Protein AF-A0A7C3T9Y7-F1 (afdb_monomer_lite)

pLDDT: mean 87.68, std 11.34, range [49.91, 98.44]

Structure (mmCIF, N/CA/C/O backbone):
data_AF-A0A7C3T9Y7-F1
#
_entry.id   AF-A0A7C3T9Y7-F1
#
loop_
_atom_site.group_PDB
_atom_site.id
_atom_site.type_symbol
_atom_site.label_atom_id
_atom_site.label_alt_id
_atom_site.label_comp_id
_atom_site.label_asym_id
_atom_site.label_entity_id
_atom_site.label_seq_id
_atom_site.pdbx_PDB_ins_code
_atom_site.Cartn_x
_atom_site.Cartn_y
_atom_site.Cartn_z
_atom_site.occupancy
_atom_site.B_iso_or_equiv
_atom_site.auth_seq_id
_atom_site.auth_comp_id
_atom_site.auth_asym_id
_atom_site.auth_atom_id
_atom_site.pdbx_PDB_model_num
ATOM 1 N N . THR A 1 1 ? 15.622 -5.476 -20.700 1.00 81.75 1 THR A N 1
ATOM 2 C CA . THR A 1 1 ? 15.000 -5.718 -19.380 1.00 81.75 1 THR A CA 1
ATOM 3 C C . THR A 1 1 ? 14.134 -4.562 -18.894 1.00 81.75 1 THR A C 1
ATOM 5 O O . THR A 1 1 ? 12.965 -4.787 -18.620 1.00 81.75 1 THR A O 1
ATOM 8 N N . GLN A 1 2 ? 14.606 -3.309 -18.910 1.00 84.44 2 GLN A N 1
ATOM 9 C CA . GLN A 1 2 ? 13.800 -2.143 -18.490 1.00 84.44 2 GLN A CA 1
ATOM 10 C C . GLN A 1 2 ? 12.505 -1.925 -19.306 1.00 84.44 2 GLN A C 1
ATOM 12 O O . GLN A 1 2 ? 11.461 -1.609 -18.743 1.00 84.44 2 GLN A O 1
ATOM 17 N N . ARG A 1 3 ? 12.533 -2.155 -20.630 1.00 87.75 3 ARG A N 1
ATOM 18 C CA . ARG A 1 3 ? 11.321 -2.101 -21.477 1.00 87.75 3 ARG A CA 1
ATOM 19 C C . ARG A 1 3 ? 10.259 -3.123 -21.052 1.00 87.75 3 ARG A C 1
ATOM 21 O O . ARG A 1 3 ? 9.084 -2.787 -21.041 1.00 87.75 3 ARG A O 1
ATOM 28 N N . ALA A 1 4 ? 10.675 -4.335 -20.675 1.00 92.75 4 ALA A N 1
ATOM 29 C CA . ALA A 1 4 ? 9.766 -5.379 -20.205 1.00 92.75 4 ALA A CA 1
ATOM 30 C C . ALA A 1 4 ? 9.140 -5.002 -18.856 1.00 92.75 4 ALA A C 1
ATOM 32 O O . ALA A 1 4 ? 7.930 -5.104 -18.706 1.00 92.75 4 ALA A O 1
ATOM 33 N N . ILE A 1 5 ? 9.939 -4.472 -17.920 1.00 91.38 5 ILE A N 1
ATOM 34 C CA . ILE A 1 5 ? 9.446 -3.952 -16.634 1.00 91.38 5 ILE A CA 1
ATOM 35 C C . ILE A 1 5 ? 8.361 -2.893 -16.857 1.00 91.38 5 ILE A C 1
ATOM 37 O O . ILE A 1 5 ? 7.258 -3.020 -16.333 1.00 91.38 5 ILE A O 1
ATOM 41 N N . ARG A 1 6 ? 8.644 -1.879 -17.686 1.00 88.38 6 ARG A N 1
ATOM 42 C CA . ARG A 1 6 ? 7.677 -0.814 -17.996 1.00 88.38 6 ARG A CA 1
ATOM 43 C C . ARG A 1 6 ? 6.413 -1.356 -18.667 1.00 88.38 6 ARG A C 1
ATOM 45 O O . ARG A 1 6 ? 5.328 -0.873 -18.368 1.00 88.38 6 ARG A O 1
ATOM 52 N N . ALA A 1 7 ? 6.544 -2.355 -19.541 1.00 91.69 7 ALA A N 1
ATOM 53 C CA . ALA A 1 7 ? 5.400 -2.998 -20.180 1.00 91.69 7 ALA A CA 1
ATOM 54 C C . ALA A 1 7 ? 4.515 -3.739 -19.165 1.00 91.69 7 ALA A C 1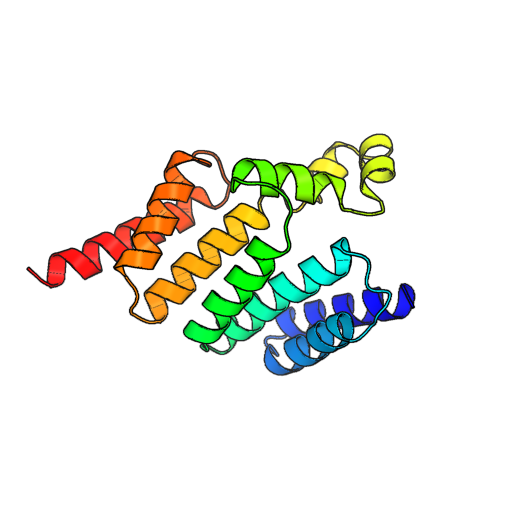
ATOM 56 O O . ALA A 1 7 ? 3.301 -3.570 -19.198 1.00 91.69 7 ALA A O 1
ATOM 57 N N . HIS A 1 8 ? 5.108 -4.504 -18.245 1.00 95.25 8 HIS A N 1
ATOM 58 C CA . HIS A 1 8 ? 4.369 -5.188 -17.181 1.00 95.25 8 HIS A CA 1
ATOM 59 C C . HIS A 1 8 ? 3.655 -4.200 -16.248 1.00 95.25 8 HIS A C 1
ATOM 61 O O . HIS A 1 8 ? 2.462 -4.360 -16.013 1.00 95.25 8 HIS A O 1
ATOM 67 N N . ILE A 1 9 ? 4.337 -3.139 -15.792 1.00 91.19 9 ILE A N 1
ATOM 68 C CA . ILE A 1 9 ? 3.710 -2.072 -14.990 1.00 91.19 9 ILE A CA 1
ATOM 69 C C . ILE A 1 9 ? 2.521 -1.458 -15.741 1.00 91.19 9 ILE A C 1
ATOM 71 O O . ILE A 1 9 ? 1.413 -1.426 -15.216 1.00 91.19 9 ILE A O 1
ATOM 75 N N . GLY A 1 10 ? 2.729 -1.043 -16.996 1.00 85.31 10 GLY A N 1
ATOM 76 C CA . GLY A 1 10 ? 1.681 -0.404 -17.792 1.00 85.31 10 GLY A CA 1
ATOM 77 C C . GLY A 1 10 ? 0.477 -1.313 -18.058 1.00 85.31 10 GLY A C 1
ATOM 78 O O . GLY A 1 10 ? -0.659 -0.849 -18.008 1.00 85.31 10 GLY A O 1
ATOM 79 N N . ARG A 1 11 ? 0.690 -2.615 -18.304 1.00 94.31 11 ARG A N 1
ATOM 80 C CA . ARG A 1 11 ? -0.417 -3.578 -18.437 1.00 94.31 11 ARG A CA 1
ATOM 81 C C . ARG A 1 11 ? -1.159 -3.779 -17.121 1.00 94.31 11 ARG A C 1
ATOM 83 O O . ARG A 1 11 ? -2.385 -3.779 -17.137 1.00 94.31 11 ARG A O 1
ATOM 90 N N . GLY A 1 12 ? -0.435 -3.910 -16.008 1.00 94.62 12 GLY A N 1
ATOM 91 C CA . GLY A 1 12 ? -1.029 -4.006 -14.675 1.00 94.62 12 GLY A CA 1
ATOM 92 C C . GLY A 1 12 ? -1.966 -2.831 -14.382 1.00 94.62 12 GLY A C 1
ATOM 93 O O . GLY A 1 12 ? -3.119 -3.046 -14.014 1.00 94.62 12 GLY A O 1
ATOM 94 N N . GLU A 1 13 ? -1.521 -1.604 -14.672 1.00 89.94 13 GLU A N 1
ATOM 95 C CA . GLU A 1 13 ? -2.324 -0.390 -14.470 1.00 89.94 13 GLU A CA 1
ATOM 96 C C . GLU A 1 13 ? -3.600 -0.398 -15.324 1.00 89.94 13 GLU A C 1
ATOM 98 O O . GLU A 1 13 ? -4.681 -0.036 -14.852 1.00 89.94 13 GLU A O 1
ATOM 103 N N . VAL A 1 14 ? -3.493 -0.827 -16.587 1.00 91.31 14 VAL A N 1
ATOM 104 C CA . VAL A 1 14 ? -4.652 -0.958 -17.481 1.00 91.31 14 VAL A CA 1
ATOM 105 C C . VAL A 1 14 ? -5.636 -1.995 -16.940 1.00 91.31 14 VAL A C 1
ATOM 107 O O . VAL A 1 14 ? -6.832 -1.719 -16.896 1.00 91.31 14 VAL A O 1
ATOM 110 N N . PHE A 1 15 ? -5.161 -3.155 -16.482 1.00 96.12 15 PHE A N 1
ATOM 111 C CA . PHE A 1 15 ? -6.030 -4.190 -15.922 1.00 96.12 15 PHE A CA 1
ATOM 112 C C . PHE A 1 15 ? -6.719 -3.751 -14.625 1.00 96.12 15 PHE A C 1
ATOM 114 O O . PHE A 1 15 ? -7.910 -4.022 -14.471 1.00 96.12 15 PHE A O 1
ATOM 121 N N . LEU A 1 16 ? -6.041 -3.008 -13.743 1.00 89.56 16 LEU A N 1
ATOM 122 C CA . LEU A 1 16 ? -6.680 -2.418 -12.559 1.00 89.56 16 LEU A CA 1
ATOM 123 C C . LEU A 1 16 ? -7.811 -1.458 -12.937 1.00 89.56 16 LEU A C 1
ATOM 125 O O . LEU A 1 16 ? -8.901 -1.538 -12.374 1.00 89.56 16 LEU A O 1
ATOM 129 N N . ARG A 1 17 ? -7.598 -0.586 -13.930 1.00 89.69 17 ARG A N 1
ATOM 130 C CA . ARG A 1 17 ? -8.644 0.341 -14.407 1.00 89.69 17 ARG A CA 1
ATOM 131 C C . ARG A 1 17 ? -9.840 -0.371 -15.035 1.00 89.69 17 ARG A C 1
ATOM 133 O O . ARG A 1 17 ? -10.937 0.174 -15.022 1.00 89.69 17 ARG A O 1
ATOM 140 N N . LEU A 1 18 ? -9.628 -1.566 -15.579 1.00 94.12 18 LEU A N 1
ATOM 141 C CA . LEU A 1 18 ? -10.685 -2.419 -16.122 1.00 94.12 18 LEU A CA 1
ATOM 142 C C . LEU A 1 18 ? -11.379 -3.275 -15.049 1.00 94.12 18 LEU A C 1
ATOM 144 O O . LEU A 1 18 ? -12.263 -4.054 -15.393 1.00 94.12 18 LEU A O 1
ATOM 148 N N . GLY A 1 19 ? -10.994 -3.159 -13.772 1.00 94.50 19 GLY A N 1
ATOM 149 C CA . GLY A 1 19 ? -11.559 -3.970 -12.692 1.00 94.50 19 GLY A CA 1
ATOM 150 C C . GLY A 1 19 ? -11.140 -5.440 -12.762 1.00 94.50 19 GLY A C 1
ATOM 151 O O . GLY A 1 19 ? -11.898 -6.312 -12.348 1.00 94.50 19 GLY A O 1
ATOM 152 N N . LEU A 1 20 ? -9.947 -5.727 -13.297 1.00 97.56 20 LEU A N 1
ATOM 153 C CA . LEU A 1 20 ? -9.377 -7.075 -13.413 1.00 97.56 20 LEU A CA 1
ATOM 154 C C . LEU A 1 20 ? -8.168 -7.254 -12.468 1.00 97.56 20 LEU A C 1
ATOM 156 O O . LEU A 1 20 ? -7.043 -7.469 -12.941 1.00 97.56 20 LEU A O 1
ATOM 160 N N . PRO A 1 21 ? -8.358 -7.172 -11.136 1.00 96.81 21 PRO A N 1
ATOM 161 C CA . PRO A 1 21 ? -7.263 -7.145 -10.164 1.00 96.81 21 PRO A CA 1
ATOM 162 C C . PRO A 1 21 ? -6.401 -8.412 -10.161 1.00 96.81 21 PRO A C 1
ATOM 164 O O . PRO A 1 21 ? -5.185 -8.305 -10.045 1.00 96.81 21 PRO A O 1
ATOM 167 N N . ASP A 1 22 ? -6.965 -9.604 -10.380 1.00 97.62 22 ASP A N 1
ATOM 168 C CA . ASP A 1 22 ? -6.167 -10.839 -10.480 1.00 97.62 22 ASP A CA 1
ATOM 169 C C . ASP A 1 22 ? -5.244 -10.851 -11.713 1.00 97.62 22 ASP A C 1
ATOM 171 O O . ASP A 1 22 ? -4.115 -11.347 -11.655 1.00 97.62 22 ASP A O 1
ATOM 175 N N . THR A 1 23 ? -5.690 -10.266 -12.831 1.00 97.69 23 THR A N 1
ATOM 176 C CA . THR A 1 23 ? -4.858 -10.165 -14.044 1.00 97.69 23 THR A CA 1
ATOM 177 C C . THR A 1 23 ? -3.760 -9.122 -13.848 1.00 97.69 23 THR A C 1
ATOM 179 O O . THR A 1 23 ? -2.600 -9.372 -14.178 1.00 97.69 23 THR A O 1
ATOM 182 N N . ALA A 1 24 ? -4.097 -7.980 -13.242 1.00 97.19 24 ALA A N 1
ATOM 183 C CA . ALA A 1 24 ? -3.119 -6.963 -12.879 1.00 97.19 24 ALA A CA 1
ATOM 184 C C . ALA A 1 24 ? -2.052 -7.507 -11.919 1.00 97.19 24 ALA A C 1
ATOM 186 O O . ALA A 1 24 ? -0.854 -7.313 -12.131 1.00 97.19 24 ALA A O 1
ATOM 187 N N . TRP A 1 25 ? -2.477 -8.268 -10.911 1.00 97.44 25 TRP A N 1
ATOM 188 C CA . TRP A 1 25 ? -1.593 -8.910 -9.946 1.00 97.44 25 TRP A CA 1
ATOM 189 C C . TRP A 1 25 ? -0.544 -9.794 -10.628 1.00 97.44 25 TRP A C 1
ATOM 191 O O . TRP A 1 25 ? 0.639 -9.746 -10.280 1.00 97.44 25 TRP A O 1
ATOM 201 N N . ALA A 1 26 ? -0.942 -10.569 -11.642 1.00 97.81 26 ALA A N 1
ATOM 202 C CA . ALA A 1 26 ? -0.015 -11.416 -12.389 1.00 97.81 26 ALA A CA 1
ATOM 203 C C . ALA A 1 26 ? 1.072 -10.595 -13.110 1.00 97.81 26 ALA A C 1
ATOM 205 O O . ALA A 1 26 ? 2.244 -10.989 -13.107 1.00 97.81 26 ALA A O 1
ATOM 206 N N . GLU A 1 27 ? 0.708 -9.439 -13.671 1.00 97.75 27 GLU A N 1
ATOM 207 C CA . GLU A 1 27 ? 1.643 -8.521 -14.330 1.00 97.75 27 GLU A CA 1
ATOM 208 C C . GLU A 1 27 ? 2.631 -7.896 -13.336 1.00 97.75 27 GLU A C 1
ATOM 210 O O . GLU A 1 27 ? 3.843 -7.919 -13.569 1.00 97.75 27 GLU A O 1
ATOM 215 N N . TYR A 1 28 ? 2.159 -7.413 -12.185 1.00 96.31 28 TYR A N 1
ATOM 216 C CA . TYR A 1 28 ? 3.047 -6.846 -11.167 1.00 96.31 28 TYR A CA 1
ATOM 217 C C . TYR A 1 28 ? 3.970 -7.899 -10.547 1.00 96.31 28 TYR A C 1
ATOM 219 O O . TYR A 1 28 ? 5.158 -7.646 -10.326 1.00 96.31 28 TYR A O 1
ATOM 227 N N . LYS A 1 29 ? 3.485 -9.130 -10.354 1.00 96.69 29 LYS A N 1
ATOM 228 C CA . LYS A 1 29 ? 4.330 -10.240 -9.899 1.00 96.69 29 LYS A CA 1
ATOM 229 C C . LYS A 1 29 ? 5.414 -10.593 -10.916 1.00 96.69 29 LYS A C 1
ATOM 231 O O . LYS A 1 29 ? 6.508 -10.993 -10.518 1.00 96.69 29 LYS A O 1
ATOM 236 N N . ALA A 1 30 ? 5.146 -10.433 -12.213 1.00 96.56 30 ALA A N 1
ATOM 237 C CA . ALA A 1 30 ? 6.162 -10.615 -13.244 1.00 96.56 30 ALA A CA 1
ATOM 238 C C . ALA A 1 30 ? 7.301 -9.591 -13.105 1.00 96.56 30 ALA A C 1
ATOM 240 O O . ALA A 1 30 ? 8.458 -9.979 -13.237 1.00 96.56 30 ALA A O 1
ATOM 241 N N . VAL A 1 31 ? 7.009 -8.335 -12.737 1.00 94.81 31 VAL A N 1
ATOM 242 C CA . VAL A 1 31 ? 8.047 -7.321 -12.452 1.00 94.81 31 VAL A CA 1
ATOM 243 C C . VAL A 1 31 ? 8.978 -7.777 -11.332 1.00 94.81 31 VAL A C 1
ATOM 245 O O . VAL A 1 31 ? 10.193 -7.689 -11.482 1.00 94.81 31 VAL A O 1
ATOM 248 N N . LEU A 1 32 ? 8.430 -8.320 -10.241 1.00 93.31 32 LEU A N 1
ATOM 249 C CA . LEU A 1 32 ? 9.226 -8.777 -9.094 1.00 93.31 32 LEU A CA 1
ATOM 250 C C . LEU A 1 32 ? 10.108 -9.999 -9.389 1.00 93.31 32 LEU A C 1
ATOM 252 O O . LEU A 1 32 ? 11.043 -10.260 -8.635 1.00 93.31 32 LEU A O 1
ATOM 256 N N . ARG A 1 33 ? 9.824 -10.744 -10.464 1.00 95.00 33 ARG A N 1
ATOM 257 C CA . ARG A 1 33 ? 10.651 -11.873 -10.925 1.00 95.00 33 ARG A CA 1
ATOM 258 C C . ARG A 1 33 ? 11.814 -11.437 -11.815 1.00 95.00 33 ARG A C 1
ATOM 260 O O . ARG A 1 33 ? 12.702 -12.240 -12.077 1.00 95.00 33 ARG A O 1
ATOM 267 N N . LEU A 1 34 ? 11.806 -10.203 -12.317 1.00 92.88 34 LEU A N 1
ATOM 268 C CA . LEU A 1 34 ? 12.880 -9.692 -13.161 1.00 92.88 34 LEU A CA 1
ATOM 269 C C . LEU A 1 34 ? 14.036 -9.232 -12.264 1.00 92.88 34 LEU A C 1
ATOM 271 O O . LEU A 1 34 ? 13.934 -8.208 -11.596 1.00 92.88 34 LEU A O 1
ATOM 275 N N . GLU A 1 35 ? 15.150 -9.970 -12.275 1.00 74.56 35 GLU A N 1
ATOM 276 C CA . GLU A 1 35 ? 16.324 -9.723 -11.414 1.00 74.56 35 GLU A CA 1
ATOM 277 C C . GLU A 1 35 ? 16.904 -8.307 -11.545 1.00 74.56 35 GLU A C 1
ATOM 279 O O . GLU A 1 35 ? 17.433 -7.755 -10.586 1.00 74.56 35 GLU A O 1
ATOM 284 N N . SER A 1 36 ? 16.767 -7.682 -12.718 1.00 76.12 36 SER A N 1
ATOM 285 C CA . SER A 1 36 ? 17.248 -6.319 -12.967 1.00 76.12 36 SER A CA 1
ATOM 286 C C . SER A 1 36 ? 16.200 -5.238 -12.665 1.00 76.12 36 SER A C 1
ATOM 288 O O . SER A 1 36 ? 16.271 -4.142 -13.236 1.00 76.12 36 SER A O 1
ATOM 290 N N . ALA A 1 37 ? 15.162 -5.544 -11.883 1.00 74.31 37 ALA A N 1
ATOM 291 C CA . ALA A 1 37 ? 14.177 -4.548 -11.496 1.00 74.31 37 ALA A CA 1
ATOM 292 C C . ALA A 1 37 ? 14.848 -3.475 -10.637 1.00 74.31 37 ALA A C 1
ATOM 294 O O . ALA A 1 37 ? 15.230 -3.720 -9.495 1.00 74.31 37 ALA A O 1
ATOM 295 N N . GLU A 1 38 ? 14.985 -2.272 -11.200 1.00 82.62 38 GLU A N 1
ATOM 296 C CA . GLU A 1 38 ? 15.432 -1.109 -10.439 1.00 82.62 38 GLU A CA 1
ATOM 297 C C . GLU A 1 38 ? 14.545 -0.950 -9.191 1.00 82.62 38 GLU A C 1
ATOM 299 O O . GLU A 1 38 ? 13.324 -1.149 -9.295 1.00 82.62 38 GLU A O 1
ATOM 304 N N . PRO A 1 39 ? 15.110 -0.555 -8.031 1.00 85.00 39 PRO A N 1
ATOM 305 C CA . PRO A 1 39 ? 14.363 -0.452 -6.774 1.00 85.00 39 PRO A CA 1
ATOM 306 C C . PRO A 1 39 ? 13.057 0.338 -6.904 1.00 85.00 39 PRO A C 1
ATOM 308 O O . PRO A 1 39 ? 12.044 -0.014 -6.307 1.00 85.00 39 PRO A O 1
ATOM 311 N N . TYR A 1 40 ? 13.051 1.365 -7.754 1.00 84.12 40 TYR A N 1
ATOM 312 C CA . TYR A 1 40 ? 11.859 2.139 -8.072 1.00 84.12 40 TYR A CA 1
ATOM 313 C C . TYR A 1 40 ? 10.717 1.290 -8.651 1.00 84.12 40 TYR A C 1
ATOM 315 O O . TYR A 1 40 ? 9.617 1.277 -8.105 1.00 84.12 40 TYR A O 1
ATOM 323 N N . TYR A 1 41 ? 10.961 0.538 -9.726 1.00 86.00 41 TYR A N 1
ATOM 324 C CA . TYR A 1 41 ? 9.915 -0.280 -10.348 1.00 86.00 41 TYR A CA 1
ATOM 325 C C . TYR A 1 41 ? 9.488 -1.452 -9.470 1.00 86.00 41 TYR A C 1
ATOM 327 O O . TYR A 1 41 ? 8.310 -1.807 -9.461 1.00 86.00 41 TYR A O 1
ATOM 335 N N . ARG A 1 42 ? 10.427 -2.024 -8.706 1.00 90.25 42 ARG A N 1
ATOM 336 C CA . ARG A 1 42 ? 10.122 -3.051 -7.705 1.00 90.25 42 ARG A CA 1
ATOM 337 C C . ARG A 1 42 ? 9.094 -2.540 -6.693 1.00 90.25 42 ARG A C 1
ATOM 339 O O . ARG A 1 42 ? 8.109 -3.217 -6.429 1.00 90.25 42 ARG A O 1
ATOM 346 N N . ARG A 1 43 ? 9.296 -1.336 -6.164 1.00 89.25 43 ARG A N 1
ATOM 347 C CA . ARG A 1 43 ? 8.404 -0.724 -5.170 1.00 89.25 43 ARG A CA 1
ATOM 348 C C . ARG A 1 43 ? 7.047 -0.329 -5.745 1.00 89.25 43 ARG A C 1
ATOM 350 O O . ARG A 1 43 ? 6.053 -0.556 -5.069 1.00 89.25 43 ARG A O 1
ATOM 357 N N . ILE A 1 44 ? 6.981 0.163 -6.989 1.00 88.81 44 ILE A N 1
ATOM 358 C CA . ILE A 1 44 ? 5.685 0.348 -7.673 1.00 88.81 44 ILE A CA 1
ATOM 359 C C . ILE A 1 44 ? 4.949 -0.992 -7.735 1.00 88.81 44 ILE A C 1
ATOM 361 O O . ILE A 1 44 ? 3.805 -1.079 -7.313 1.00 88.81 44 ILE A O 1
ATOM 365 N N . ALA A 1 45 ? 5.617 -2.057 -8.188 1.00 92.81 45 ALA A N 1
ATOM 366 C CA . ALA A 1 45 ? 4.990 -3.373 -8.263 1.00 92.81 45 ALA A CA 1
ATOM 367 C C . ALA A 1 45 ? 4.523 -3.888 -6.889 1.00 92.81 45 ALA A C 1
ATOM 369 O O . ALA A 1 45 ? 3.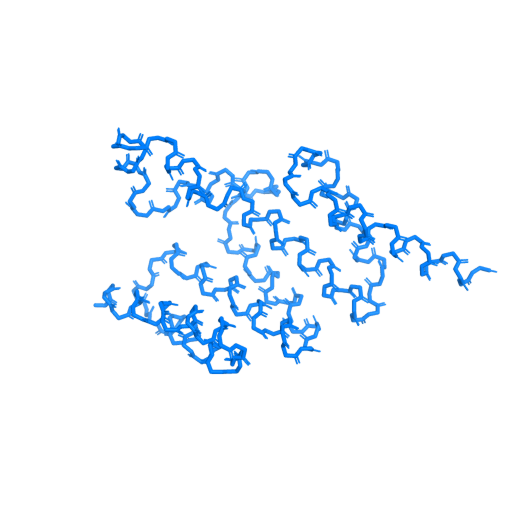449 -4.472 -6.804 1.00 92.81 45 ALA A O 1
ATOM 370 N N . LEU A 1 46 ? 5.282 -3.658 -5.810 1.00 94.19 46 LEU A N 1
ATOM 371 C CA . LEU A 1 46 ? 4.867 -4.024 -4.449 1.00 94.19 46 LEU A CA 1
ATOM 372 C C . LEU A 1 46 ? 3.621 -3.257 -3.987 1.00 94.19 46 LEU A C 1
ATOM 374 O O . LEU A 1 46 ? 2.701 -3.872 -3.450 1.00 94.19 46 LEU A O 1
ATOM 378 N N . PHE A 1 47 ? 3.585 -1.940 -4.208 1.00 93.56 47 PHE A N 1
ATOM 379 C CA . PHE A 1 47 ? 2.427 -1.107 -3.881 1.00 93.56 47 PHE A CA 1
ATOM 380 C C . PHE A 1 47 ? 1.180 -1.580 -4.635 1.00 93.56 47 PHE A C 1
ATOM 382 O O . PHE A 1 47 ? 0.149 -1.866 -4.031 1.00 93.56 47 PHE A O 1
ATOM 389 N N . GLU A 1 48 ? 1.300 -1.749 -5.950 1.00 94.81 48 GLU A N 1
ATOM 390 C CA . GLU A 1 48 ? 0.170 -2.121 -6.799 1.00 94.81 48 GLU A CA 1
ATOM 391 C C . GLU A 1 48 ? -0.320 -3.553 -6.542 1.00 94.81 48 GLU A C 1
ATOM 393 O O . GLU A 1 48 ? -1.519 -3.818 -6.612 1.00 94.81 48 GLU A O 1
ATOM 398 N N . LEU A 1 49 ? 0.567 -4.486 -6.168 1.00 96.12 49 LEU A N 1
ATOM 399 C CA . LEU A 1 49 ? 0.154 -5.812 -5.693 1.00 96.12 49 LEU A CA 1
ATOM 400 C C . LEU A 1 49 ? -0.723 -5.706 -4.444 1.00 96.12 49 LEU A C 1
ATOM 402 O O . LEU A 1 49 ? -1.752 -6.375 -4.372 1.00 96.12 49 LEU A O 1
ATOM 406 N N . ALA A 1 50 ? -0.356 -4.852 -3.487 1.00 96.81 50 ALA A N 1
ATOM 407 C CA . ALA A 1 50 ? -1.154 -4.640 -2.284 1.00 96.81 50 ALA A CA 1
ATOM 408 C C . ALA A 1 50 ? -2.539 -4.049 -2.605 1.00 96.81 50 ALA A C 1
ATOM 410 O O . ALA A 1 50 ? -3.539 -4.467 -2.008 1.00 96.81 50 ALA A O 1
ATOM 411 N N . CYS A 1 51 ? -2.613 -3.150 -3.593 1.00 95.38 51 CYS A N 1
ATOM 412 C CA . CYS A 1 51 ? -3.869 -2.635 -4.141 1.00 95.38 51 CYS A CA 1
ATOM 413 C C . CYS A 1 51 ? -4.696 -3.725 -4.842 1.00 95.38 51 CYS A C 1
ATOM 415 O O . CYS A 1 51 ? -5.910 -3.774 -4.648 1.00 95.38 51 CYS A O 1
ATOM 417 N N . CYS A 1 52 ? -4.070 -4.628 -5.604 1.00 97.38 52 CYS A N 1
ATOM 418 C CA . CYS A 1 52 ? -4.766 -5.767 -6.214 1.00 97.38 52 CYS A CA 1
ATOM 419 C C . CYS A 1 52 ? -5.398 -6.672 -5.145 1.00 97.38 52 CYS A C 1
ATOM 421 O O . CYS A 1 52 ? -6.560 -7.052 -5.270 1.00 97.38 52 CYS A O 1
ATOM 423 N N . GLU A 1 53 ? -4.662 -6.997 -4.074 1.00 97.81 53 GLU A N 1
ATOM 424 C CA . GLU A 1 53 ? -5.202 -7.798 -2.964 1.00 97.81 53 GLU A CA 1
ATOM 425 C C . GLU A 1 53 ? -6.351 -7.073 -2.249 1.00 97.81 53 GLU A C 1
ATOM 427 O O . GLU A 1 53 ? -7.330 -7.708 -1.864 1.00 97.81 53 GLU A O 1
ATOM 432 N N . TYR A 1 54 ? -6.265 -5.744 -2.117 1.00 97.50 54 TYR A N 1
ATOM 433 C CA . TYR A 1 54 ? -7.351 -4.935 -1.566 1.00 97.50 54 TYR A CA 1
ATOM 434 C C . TYR A 1 54 ? -8.612 -5.034 -2.432 1.00 97.50 54 TYR A C 1
ATOM 436 O O . TYR A 1 54 ? -9.688 -5.322 -1.926 1.00 97.50 54 TYR A O 1
ATOM 444 N N . GLN A 1 55 ? -8.496 -4.842 -3.748 1.00 96.25 55 GLN A N 1
ATOM 445 C CA . GLN A 1 55 ? -9.647 -4.918 -4.660 1.00 96.25 55 GLN A CA 1
ATOM 446 C C . GLN A 1 55 ? -10.270 -6.318 -4.729 1.00 96.25 55 GLN A C 1
ATOM 448 O O . GLN A 1 55 ? -11.464 -6.442 -4.973 1.00 96.25 55 GLN A O 1
ATOM 453 N N . ASN A 1 56 ? -9.477 -7.358 -4.475 1.00 96.94 56 ASN A N 1
ATOM 454 C CA . ASN A 1 56 ? -9.932 -8.744 -4.371 1.00 96.94 56 ASN A CA 1
ATOM 455 C C . ASN A 1 56 ? -10.507 -9.116 -2.995 1.00 96.94 56 ASN A C 1
ATOM 457 O O . ASN A 1 56 ? -10.725 -10.297 -2.728 1.00 96.94 56 ASN A O 1
ATOM 461 N N . GLU A 1 57 ? -10.691 -8.147 -2.099 1.00 97.25 57 GLU A N 1
ATOM 462 C CA . GLU A 1 57 ? -11.201 -8.358 -0.741 1.00 97.25 57 GLU A CA 1
ATOM 463 C C . GLU A 1 57 ? -10.333 -9.266 0.145 1.00 97.25 57 GLU A C 1
ATOM 465 O O . GLU A 1 57 ? -10.752 -9.773 1.188 1.00 97.25 57 GLU A O 1
ATOM 470 N N . ARG A 1 58 ? -9.062 -9.441 -0.226 1.00 97.88 58 ARG A N 1
ATOM 471 C CA . ARG A 1 58 ? -8.074 -10.230 0.518 1.00 97.88 58 ARG A CA 1
ATOM 472 C C . ARG A 1 58 ? -7.377 -9.328 1.531 1.00 97.88 58 ARG A C 1
ATOM 474 O O . ARG A 1 58 ? -6.191 -9.018 1.426 1.00 97.88 58 ARG A O 1
ATOM 481 N N . TRP A 1 59 ? -8.147 -8.856 2.510 1.00 98.06 59 TRP A N 1
ATOM 482 C CA . TRP A 1 59 ? -7.762 -7.768 3.418 1.00 98.06 59 TRP A CA 1
ATOM 483 C C . TRP A 1 59 ? -6.462 -8.028 4.187 1.00 98.06 59 TRP A C 1
ATOM 485 O O . TRP A 1 59 ? -5.595 -7.157 4.263 1.00 98.06 59 TRP A O 1
ATOM 495 N N . ALA A 1 60 ? -6.293 -9.238 4.725 1.00 97.44 60 ALA A N 1
ATOM 496 C CA . ALA A 1 60 ? -5.091 -9.609 5.468 1.00 97.44 60 ALA A CA 1
ATOM 497 C C . ALA A 1 60 ? -3.850 -9.655 4.561 1.00 97.44 60 ALA A C 1
ATOM 499 O O . ALA A 1 60 ? -2.788 -9.151 4.933 1.00 97.44 60 ALA A O 1
ATOM 500 N N . GLN A 1 61 ? -3.992 -10.212 3.354 1.00 97.50 61 GLN A N 1
ATOM 501 C CA . GLN A 1 61 ? -2.933 -10.270 2.347 1.00 97.50 61 GLN A CA 1
ATOM 502 C C . GLN A 1 61 ? -2.562 -8.867 1.863 1.00 97.50 61 GLN A C 1
ATOM 504 O O . GLN A 1 61 ? -1.380 -8.559 1.741 1.00 97.50 61 GLN A O 1
ATOM 509 N N . SER A 1 62 ? -3.555 -8.001 1.654 1.00 98.06 62 SER A N 1
ATOM 510 C CA . SER A 1 62 ? -3.343 -6.602 1.289 1.00 98.06 62 SER A CA 1
ATOM 511 C C . SER A 1 62 ? -2.537 -5.856 2.352 1.00 98.06 62 SER A C 1
ATOM 513 O O . SER A 1 62 ? -1.521 -5.243 2.027 1.00 98.06 62 SER A O 1
ATOM 515 N N . ALA A 1 63 ? -2.909 -5.976 3.632 1.00 97.62 63 ALA A N 1
ATOM 516 C CA . ALA A 1 63 ? -2.158 -5.356 4.723 1.00 97.62 63 ALA A CA 1
ATOM 517 C C . ALA A 1 63 ? -0.695 -5.844 4.770 1.00 97.62 63 ALA A C 1
ATOM 519 O O . ALA A 1 63 ? 0.220 -5.026 4.875 1.00 97.62 63 ALA A O 1
ATOM 520 N N . ALA A 1 64 ? -0.465 -7.154 4.620 1.00 96.75 64 ALA A N 1
ATOM 521 C CA . ALA A 1 64 ? 0.880 -7.736 4.587 1.00 96.75 64 ALA A CA 1
ATOM 522 C C . ALA A 1 64 ? 1.699 -7.294 3.354 1.00 96.75 64 ALA A C 1
ATOM 524 O O . ALA A 1 64 ? 2.913 -7.076 3.437 1.00 96.75 64 ALA A O 1
ATOM 525 N N . ALA A 1 65 ? 1.049 -7.128 2.202 1.00 95.62 65 ALA A N 1
ATOM 526 C CA . ALA A 1 65 ? 1.688 -6.617 0.996 1.00 95.62 65 ALA A CA 1
ATOM 527 C C . ALA A 1 65 ? 2.086 -5.137 1.153 1.00 95.62 65 ALA A C 1
ATOM 529 O O . ALA A 1 65 ? 3.209 -4.771 0.796 1.00 95.62 65 ALA A O 1
ATOM 530 N N . PHE A 1 66 ? 1.238 -4.306 1.772 1.00 96.38 66 PHE A N 1
ATOM 531 C CA . PHE A 1 66 ? 1.607 -2.928 2.114 1.00 96.38 66 PHE A CA 1
ATOM 532 C C . PHE A 1 66 ? 2.753 -2.867 3.126 1.00 96.38 66 PHE A C 1
ATOM 534 O O . PHE A 1 66 ? 3.627 -2.013 2.988 1.00 96.38 66 PHE A O 1
ATOM 541 N N . ASP A 1 67 ? 2.812 -3.784 4.095 1.00 95.38 67 ASP A N 1
ATOM 542 C CA . ASP A 1 67 ? 3.968 -3.899 4.993 1.00 95.38 67 ASP A CA 1
ATOM 543 C C . ASP A 1 67 ? 5.262 -4.192 4.234 1.00 95.38 67 ASP A C 1
ATOM 545 O O . ASP A 1 67 ? 6.289 -3.562 4.488 1.00 95.38 67 ASP A O 1
ATOM 549 N N . THR A 1 68 ? 5.204 -5.089 3.248 1.00 94.12 68 THR A N 1
ATOM 550 C CA . THR A 1 68 ? 6.360 -5.395 2.395 1.00 94.12 68 THR A CA 1
ATOM 551 C C . THR A 1 68 ? 6.815 -4.160 1.615 1.00 94.12 68 THR A C 1
ATOM 553 O O . THR A 1 68 ? 8.010 -3.868 1.575 1.00 94.12 68 THR A O 1
ATOM 556 N N . PHE A 1 69 ? 5.880 -3.399 1.036 1.00 92.62 69 PHE A N 1
ATOM 557 C CA . PHE A 1 69 ? 6.193 -2.130 0.375 1.00 92.62 69 PHE A CA 1
ATOM 558 C C . PHE A 1 69 ? 6.845 -1.133 1.344 1.00 92.62 69 PHE A C 1
ATOM 560 O O . PHE A 1 69 ? 7.934 -0.630 1.070 1.00 92.62 69 PHE A O 1
ATOM 567 N N . LEU A 1 70 ? 6.220 -0.879 2.498 1.00 91.44 70 LEU A N 1
ATOM 568 C CA . LEU A 1 70 ? 6.706 0.085 3.488 1.00 91.44 70 LEU A CA 1
ATOM 569 C C . LEU A 1 70 ? 8.067 -0.310 4.076 1.00 91.44 70 LEU A C 1
ATOM 571 O O . LEU A 1 70 ? 8.819 0.573 4.492 1.00 91.44 70 LEU A O 1
ATOM 575 N N . ALA A 1 71 ? 8.394 -1.602 4.128 1.00 90.62 71 ALA A N 1
ATOM 576 C CA . ALA A 1 71 ? 9.700 -2.100 4.554 1.00 90.62 71 ALA A CA 1
ATOM 577 C C . ALA A 1 71 ? 10.794 -1.942 3.478 1.00 90.62 71 ALA A C 1
ATOM 579 O O . ALA A 1 71 ? 11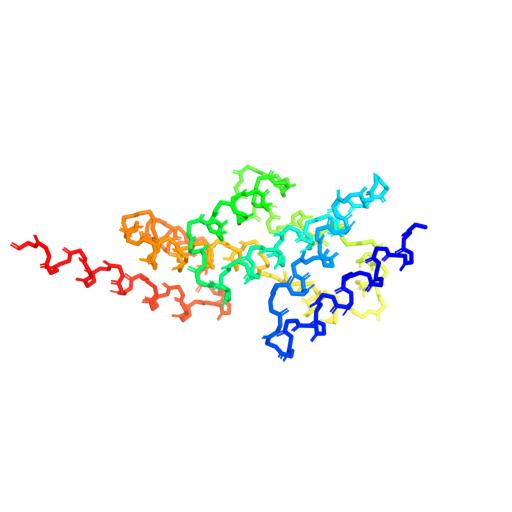.953 -1.738 3.830 1.00 90.62 71 ALA A O 1
ATOM 580 N N . ASP A 1 72 ? 10.445 -2.010 2.188 1.00 88.44 72 ASP A N 1
ATOM 581 C CA . ASP A 1 72 ? 11.394 -1.862 1.067 1.00 88.44 72 ASP A CA 1
ATOM 582 C C . ASP A 1 72 ? 11.773 -0.385 0.803 1.00 88.44 72 ASP A C 1
ATOM 584 O O . ASP A 1 72 ? 12.815 -0.091 0.202 1.00 88.44 72 ASP A O 1
ATOM 588 N N . VAL A 1 73 ? 10.957 0.565 1.281 1.00 84.56 73 VAL A N 1
ATOM 589 C CA . VAL A 1 73 ? 11.261 2.003 1.212 1.00 84.56 73 VAL A CA 1
ATOM 590 C C . VAL A 1 73 ? 12.257 2.399 2.322 1.00 84.56 73 VAL A C 1
ATOM 592 O O . VAL A 1 73 ? 11.987 2.161 3.501 1.00 84.56 73 VAL A O 1
ATOM 595 N N . PRO A 1 74 ? 13.401 3.022 1.975 1.00 75.44 74 PRO A N 1
ATOM 596 C CA . PRO A 1 74 ? 14.458 3.372 2.920 1.00 75.44 74 PRO A CA 1
ATOM 597 C C . PRO A 1 74 ? 14.068 4.576 3.788 1.00 75.44 74 PRO A C 1
ATOM 599 O O . PRO A 1 74 ? 13.317 5.444 3.354 1.00 75.44 74 PRO A O 1
ATOM 602 N N . GLY A 1 75 ? 14.575 4.618 5.021 1.00 78.75 75 GLY A N 1
ATOM 603 C CA . GLY A 1 75 ? 14.201 5.598 6.047 1.00 78.75 75 GLY A CA 1
ATOM 604 C C . GLY A 1 75 ? 13.716 4.915 7.327 1.00 78.75 75 GLY A C 1
ATOM 605 O O . GLY A 1 75 ? 13.217 3.788 7.292 1.00 78.75 75 GLY A O 1
ATOM 606 N N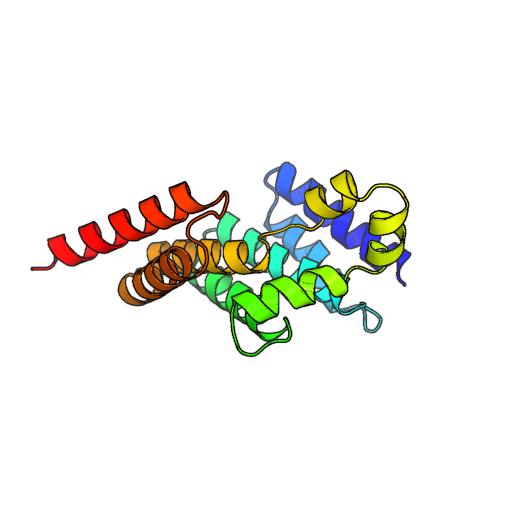 . THR A 1 76 ? 13.877 5.577 8.470 1.00 74.50 76 THR A N 1
ATOM 607 C CA . THR A 1 76 ? 13.471 5.034 9.781 1.00 74.50 76 THR A CA 1
ATOM 608 C C . TH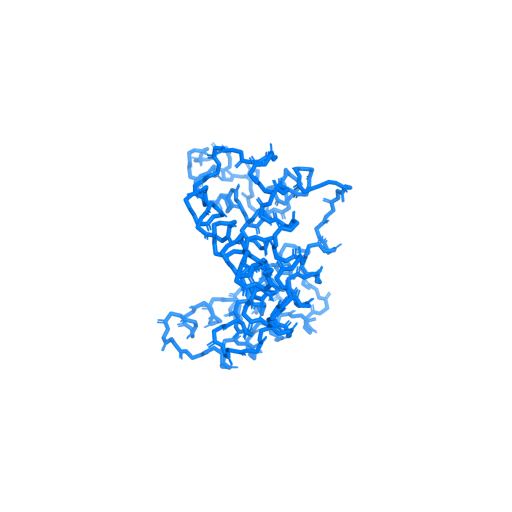R A 1 76 ? 12.054 5.445 10.167 1.00 74.50 76 THR A C 1
ATOM 610 O O . THR A 1 76 ? 11.384 4.746 10.925 1.00 74.50 76 THR A O 1
ATOM 613 N N . THR A 1 77 ? 11.564 6.544 9.593 1.00 81.38 77 THR A N 1
ATOM 614 C CA . THR A 1 77 ? 10.223 7.083 9.833 1.00 81.38 77 THR A CA 1
ATOM 615 C C . THR A 1 77 ? 9.420 7.198 8.539 1.00 81.38 77 THR A C 1
ATOM 617 O O . THR A 1 77 ? 9.978 7.235 7.443 1.00 81.38 77 THR A O 1
ATOM 620 N N . LEU A 1 78 ? 8.089 7.274 8.650 1.00 77.56 78 LEU A N 1
ATOM 621 C CA . LEU A 1 78 ? 7.203 7.403 7.488 1.00 77.56 78 LEU A CA 1
ATOM 622 C C . LEU A 1 78 ? 7.506 8.673 6.663 1.00 77.56 78 LEU A C 1
ATOM 624 O O . LEU A 1 78 ? 7.483 8.633 5.436 1.00 77.56 78 LEU A O 1
ATOM 628 N N . THR A 1 79 ? 7.863 9.775 7.331 1.00 75.56 79 THR A N 1
ATOM 629 C CA . THR A 1 79 ? 8.240 11.051 6.700 1.00 75.56 79 THR A CA 1
ATOM 630 C C . THR A 1 79 ? 9.553 10.946 5.921 1.00 75.56 79 THR A C 1
ATOM 632 O O . THR A 1 79 ? 9.632 11.402 4.781 1.00 75.56 79 THR A O 1
ATOM 635 N N . GLU A 1 80 ? 10.577 10.304 6.493 1.00 75.69 80 GLU A N 1
ATOM 636 C CA . GLU A 1 80 ? 11.846 10.050 5.792 1.00 75.69 80 GLU A CA 1
ATOM 637 C C . GLU A 1 80 ? 11.646 9.150 4.571 1.00 75.69 80 GLU A C 1
ATOM 639 O O . GLU A 1 80 ? 12.201 9.421 3.503 1.00 75.69 80 GLU A O 1
ATOM 644 N N . LYS A 1 81 ? 10.818 8.109 4.717 1.00 78.69 81 LYS A N 1
ATOM 645 C CA . LYS A 1 81 ? 10.483 7.175 3.637 1.00 78.69 81 LYS A CA 1
ATOM 646 C C . LYS A 1 81 ? 9.829 7.878 2.450 1.00 78.69 81 LYS A C 1
ATOM 648 O O . LYS A 1 81 ? 10.226 7.638 1.309 1.00 78.69 81 LYS A O 1
ATOM 653 N N . ASP A 1 82 ? 8.884 8.782 2.703 1.00 73.56 82 ASP A N 1
ATOM 654 C CA . ASP A 1 82 ? 8.263 9.598 1.653 1.00 73.56 82 ASP A CA 1
ATOM 655 C C . ASP A 1 82 ? 9.295 10.461 0.899 1.00 73.56 82 ASP A C 1
ATOM 657 O O . ASP A 1 82 ? 9.349 10.461 -0.335 1.00 73.56 82 ASP A O 1
ATOM 661 N N . ALA A 1 83 ? 10.174 11.151 1.632 1.00 73.12 83 ALA A N 1
ATOM 662 C CA . ALA A 1 83 ? 11.196 12.010 1.037 1.00 73.12 83 ALA A CA 1
ATOM 663 C C . ALA A 1 83 ? 12.185 11.227 0.153 1.00 73.12 83 ALA A C 1
ATOM 665 O O . ALA A 1 83 ? 12.537 11.677 -0.941 1.00 73.12 83 ALA A O 1
ATOM 666 N N . GLN A 1 84 ? 12.613 10.042 0.593 1.00 72.38 84 GLN A N 1
ATOM 667 C CA . GLN A 1 84 ? 13.566 9.221 -0.157 1.00 72.38 84 GLN A CA 1
ATOM 668 C C . GLN A 1 84 ? 12.932 8.546 -1.377 1.00 72.38 84 GLN A C 1
ATOM 670 O O . GLN A 1 84 ? 13.582 8.410 -2.417 1.00 72.38 84 GLN A O 1
ATOM 675 N N . TRP A 1 85 ? 11.650 8.180 -1.304 1.00 71.50 85 TRP A N 1
ATOM 676 C CA . TRP A 1 85 ? 10.920 7.658 -2.460 1.00 71.50 85 TRP A CA 1
ATOM 677 C C . TRP A 1 85 ? 10.929 8.637 -3.644 1.00 71.50 85 TRP A C 1
ATOM 679 O O . TRP A 1 85 ? 11.154 8.220 -4.784 1.00 71.50 85 TRP A O 1
ATOM 689 N N . LYS A 1 86 ? 10.797 9.946 -3.381 1.00 67.00 86 LYS A N 1
ATOM 690 C CA . LYS A 1 86 ? 10.864 11.003 -4.413 1.00 67.00 86 LYS A CA 1
ATOM 691 C C . LYS A 1 86 ? 12.188 10.979 -5.181 1.00 67.00 86 LYS A C 1
ATOM 693 O O . LYS A 1 86 ? 12.197 11.139 -6.399 1.00 67.00 86 LYS A O 1
ATOM 698 N N . GLN A 1 87 ? 13.293 10.717 -4.485 1.00 68.12 87 GLN A N 1
ATOM 699 C CA . GLN A 1 87 ? 14.635 10.676 -5.073 1.00 68.12 87 GLN A CA 1
ATOM 700 C C . GLN A 1 87 ? 14.901 9.397 -5.881 1.00 68.12 87 GLN A C 1
ATOM 702 O O . GLN A 1 87 ? 15.781 9.389 -6.738 1.00 68.12 87 GLN A O 1
ATOM 707 N N . ALA A 1 88 ? 14.135 8.326 -5.651 1.00 71.25 88 ALA A N 1
ATOM 708 C CA . ALA A 1 88 ? 14.364 7.029 -6.285 1.00 71.25 88 ALA A CA 1
ATOM 709 C C . ALA A 1 88 ? 13.879 6.945 -7.745 1.00 71.25 88 ALA A C 1
ATOM 711 O O . ALA A 1 88 ? 14.194 5.972 -8.429 1.00 71.25 88 ALA A O 1
ATOM 712 N N . ARG A 1 89 ? 13.111 7.922 -8.251 1.00 73.12 89 ARG A N 1
ATOM 713 C CA . ARG A 1 89 ? 12.576 7.865 -9.620 1.00 73.12 89 ARG A CA 1
ATOM 714 C C . ARG A 1 89 ? 13.687 8.146 -10.655 1.00 73.12 89 ARG A C 1
ATOM 716 O O . ARG A 1 89 ? 14.256 9.236 -10.633 1.00 73.12 89 ARG A O 1
ATOM 723 N N . PRO A 1 90 ? 13.922 7.248 -11.637 1.00 72.19 90 PRO A N 1
ATOM 724 C CA . PRO A 1 90 ? 15.058 7.348 -12.569 1.00 72.19 90 PRO A CA 1
ATOM 725 C C . PRO A 1 90 ? 15.113 8.646 -13.384 1.00 72.19 90 PRO A C 1
ATOM 727 O O . PRO A 1 90 ? 16.182 9.152 -13.703 1.00 72.19 90 PRO A O 1
ATOM 730 N N . ASP A 1 91 ? 13.948 9.211 -13.703 1.00 74.06 91 ASP A N 1
ATOM 731 C CA . ASP A 1 91 ? 13.814 10.452 -14.468 1.00 74.06 91 ASP A CA 1
ATOM 732 C C . ASP A 1 91 ? 13.573 11.687 -13.582 1.00 74.06 91 ASP A C 1
ATOM 734 O O . ASP A 1 91 ? 13.335 12.767 -14.118 1.00 74.06 91 ASP A O 1
ATOM 738 N N . TYR A 1 92 ? 13.588 11.566 -12.247 1.00 76.75 92 TYR A N 1
ATOM 739 C CA . TYR A 1 92 ? 13.171 12.659 -11.359 1.00 76.75 92 TYR A CA 1
ATOM 740 C C . TYR A 1 92 ? 14.059 13.887 -11.482 1.00 76.75 92 TYR A C 1
ATOM 742 O O . TYR A 1 92 ? 13.535 14.976 -11.666 1.00 76.75 92 TYR A O 1
ATOM 750 N N . ALA A 1 93 ? 15.384 13.713 -11.468 1.00 76.94 93 ALA A N 1
ATOM 751 C CA . ALA A 1 93 ? 16.320 14.825 -11.627 1.00 76.94 93 ALA A CA 1
ATOM 752 C C . ALA A 1 93 ? 16.066 15.588 -12.939 1.00 76.94 93 ALA A C 1
ATOM 754 O O . ALA A 1 93 ? 15.963 16.810 -12.943 1.00 76.94 93 ALA A O 1
ATOM 755 N N . ARG A 1 94 ? 15.856 14.858 -14.043 1.00 81.81 94 ARG A N 1
ATOM 756 C CA . ARG A 1 94 ? 15.530 15.449 -15.346 1.00 81.81 94 ARG A CA 1
ATOM 757 C C . ARG A 1 94 ? 14.160 16.129 -15.341 1.00 81.81 94 ARG A C 1
ATOM 759 O O . ARG A 1 94 ? 14.020 17.224 -15.876 1.00 81.81 94 ARG A O 1
ATOM 766 N N . LEU A 1 95 ? 13.145 15.489 -14.763 1.00 76.50 95 LEU A N 1
ATOM 767 C CA . LEU A 1 95 ? 11.785 16.020 -14.704 1.00 76.50 95 LEU A CA 1
ATOM 768 C C . LEU A 1 95 ? 11.723 17.281 -13.837 1.00 76.50 95 LEU A C 1
ATOM 770 O O . LEU A 1 95 ? 11.058 18.231 -14.228 1.00 76.50 95 LEU A O 1
ATOM 774 N N . LEU A 1 96 ? 12.456 17.314 -12.723 1.00 79.50 96 LEU A N 1
ATOM 775 C CA . LEU A 1 96 ? 12.560 18.466 -11.829 1.00 79.50 96 LEU A CA 1
ATOM 776 C C . LEU A 1 96 ? 13.155 19.681 -12.546 1.00 79.50 96 LEU A C 1
ATOM 778 O O . LEU A 1 96 ? 12.701 20.797 -12.328 1.00 79.50 96 LEU A O 1
ATOM 782 N N . THR A 1 97 ? 14.122 19.468 -13.441 1.00 82.19 97 THR A N 1
ATOM 783 C CA . THR A 1 97 ? 14.687 20.543 -14.267 1.00 82.19 97 THR A CA 1
ATOM 784 C C . THR A 1 97 ? 13.737 20.992 -15.377 1.00 82.19 97 THR A C 1
ATOM 786 O O . THR A 1 97 ? 13.569 22.186 -15.597 1.00 82.19 97 THR A O 1
ATOM 789 N N . VAL A 1 98 ? 13.138 20.048 -16.110 1.00 86.12 98 VAL A N 1
ATOM 790 C CA . VAL A 1 98 ? 12.375 20.353 -17.337 1.00 86.12 98 VAL A CA 1
ATOM 791 C C . VAL A 1 98 ? 10.949 20.815 -17.036 1.00 86.12 98 VAL A C 1
ATOM 793 O O . VAL A 1 98 ? 10.371 21.585 -17.798 1.00 86.12 98 VAL A O 1
ATOM 796 N N . ASN A 1 99 ? 10.351 20.317 -15.958 1.00 78.69 99 ASN A N 1
ATOM 797 C CA . ASN A 1 99 ? 8.993 20.654 -15.561 1.00 78.69 99 ASN A CA 1
ATOM 798 C C . ASN A 1 99 ? 8.817 20.408 -14.049 1.00 78.69 99 ASN A C 1
ATOM 800 O O . ASN A 1 99 ? 8.263 19.375 -13.670 1.00 78.69 99 ASN A O 1
ATOM 804 N N . PRO A 1 100 ? 9.302 21.318 -13.184 1.00 75.69 100 PRO A N 1
ATOM 805 C CA . PRO A 1 100 ? 9.284 21.143 -11.732 1.00 75.69 100 PRO A CA 1
ATOM 806 C C . PRO A 1 100 ? 7.869 21.002 -11.171 1.00 75.69 100 PRO A C 1
ATOM 808 O O . PRO A 1 100 ? 7.653 20.186 -10.282 1.00 75.69 100 PRO A O 1
ATOM 811 N N . GLU A 1 101 ? 6.884 21.715 -11.722 1.00 69.38 101 GLU A N 1
ATOM 812 C CA . GLU A 1 101 ? 5.481 21.556 -11.325 1.00 69.38 101 GLU A CA 1
ATOM 813 C C . GLU A 1 101 ? 4.977 20.147 -11.618 1.00 69.38 101 GLU A C 1
ATOM 815 O O . GLU A 1 101 ? 4.395 19.510 -10.749 1.00 69.38 101 GLU A O 1
ATOM 820 N N . ARG A 1 102 ? 5.268 19.602 -12.804 1.00 67.12 102 ARG A N 1
ATOM 821 C CA . ARG A 1 102 ? 4.936 18.216 -13.152 1.00 67.12 102 ARG A CA 1
ATOM 822 C C . ARG A 1 102 ? 5.807 17.206 -12.411 1.00 67.12 102 ARG A C 1
ATOM 824 O O . ARG A 1 102 ? 5.348 16.097 -12.178 1.00 67.12 102 ARG A O 1
ATOM 831 N N . ALA A 1 103 ? 7.039 17.540 -12.048 1.00 66.56 103 ALA A N 1
ATOM 832 C CA . ALA A 1 103 ? 7.889 16.700 -11.210 1.00 66.56 103 ALA A CA 1
ATOM 833 C C . ALA A 1 103 ? 7.320 16.581 -9.802 1.00 66.56 103 ALA A C 1
ATOM 835 O O . ALA A 1 103 ? 7.300 15.481 -9.262 1.00 66.56 103 ALA A O 1
ATOM 836 N N . ASN A 1 104 ? 6.799 17.683 -9.267 1.00 63.88 104 ASN A N 1
ATOM 837 C CA . ASN A 1 104 ? 6.115 17.737 -7.986 1.00 63.88 104 ASN A CA 1
ATOM 838 C C . ASN A 1 104 ? 4.702 17.133 -8.081 1.00 63.88 104 ASN A C 1
ATOM 840 O O . ASN A 1 104 ? 4.291 16.422 -7.186 1.00 63.88 104 ASN A O 1
ATOM 844 N N . ALA A 1 105 ? 3.970 17.306 -9.181 1.00 56.12 105 ALA A N 1
ATOM 845 C CA . ALA A 1 105 ? 2.635 16.720 -9.350 1.00 56.12 105 ALA A CA 1
ATOM 846 C C . ALA A 1 105 ? 2.657 15.222 -9.725 1.00 56.12 105 ALA A C 1
ATOM 848 O O . ALA A 1 105 ? 1.706 14.503 -9.439 1.00 56.12 105 ALA A O 1
ATOM 849 N N . LEU A 1 106 ? 3.719 14.744 -10.394 1.00 49.91 106 LEU A N 1
ATOM 850 C CA . LEU A 1 106 ? 3.933 13.332 -10.753 1.00 49.91 106 LEU A CA 1
ATOM 851 C C . LEU A 1 106 ? 4.937 12.620 -9.846 1.00 49.91 106 LEU A C 1
ATOM 853 O O . LEU A 1 106 ? 5.191 11.431 -10.061 1.00 49.91 106 LEU A O 1
ATOM 857 N N . CYS A 1 107 ? 5.571 13.296 -8.887 1.00 56.28 107 CYS A N 1
ATOM 858 C CA . CYS A 1 107 ? 6.017 12.561 -7.717 1.00 56.28 107 CYS A CA 1
ATOM 859 C C . CYS A 1 107 ? 4.706 12.158 -7.049 1.00 56.28 107 CYS A C 1
ATOM 861 O O . CYS A 1 107 ? 3.872 13.010 -6.771 1.00 56.28 107 CYS A O 1
ATOM 863 N N . GLY A 1 108 ? 4.419 10.861 -6.954 1.00 53.06 108 GLY A N 1
ATOM 864 C CA . GLY A 1 108 ? 3.267 10.394 -6.190 1.00 53.06 108 GLY A CA 1
ATOM 865 C C . GLY A 1 108 ? 3.522 10.792 -4.745 1.00 53.06 108 GLY A C 1
ATOM 866 O O . GLY A 1 108 ? 4.131 10.018 -4.012 1.00 53.06 108 GLY A O 1
ATOM 867 N N . LEU A 1 109 ? 3.169 12.035 -4.401 1.00 55.53 109 LEU A N 1
ATOM 868 C CA . LEU A 1 109 ? 3.681 12.815 -3.265 1.00 55.53 109 LEU A CA 1
ATOM 869 C C . LEU A 1 109 ? 3.206 12.258 -1.924 1.00 55.53 109 LEU A C 1
ATOM 871 O O . LEU A 1 109 ? 3.419 12.848 -0.878 1.00 55.53 109 LEU A O 1
ATOM 875 N N . GLU A 1 110 ? 2.537 11.121 -1.963 1.00 72.69 110 GLU A N 1
ATOM 876 C CA . GLU A 1 110 ? 1.920 10.501 -0.823 1.00 72.69 110 GLU A CA 1
ATOM 877 C C . GLU A 1 110 ? 1.993 8.989 -0.929 1.00 72.69 110 GLU A C 1
ATOM 879 O O . GLU A 1 110 ? 1.347 8.357 -0.127 1.00 72.69 110 GLU A O 1
ATOM 884 N N . LEU A 1 111 ? 2.746 8.362 -1.847 1.00 82.38 111 LEU A N 1
ATOM 885 C CA . LEU A 1 111 ? 2.627 6.902 -2.023 1.00 82.38 111 LEU A CA 1
ATOM 886 C C . LEU A 1 111 ? 2.921 6.131 -0.723 1.00 82.38 111 LEU A C 1
ATOM 888 O O . LEU A 1 111 ? 2.322 5.095 -0.457 1.00 82.38 111 LEU A O 1
ATOM 892 N N . VAL A 1 112 ? 3.821 6.662 0.109 1.00 88.50 112 VAL A N 1
ATOM 893 C CA . VAL A 1 112 ? 4.140 6.113 1.431 1.00 88.50 112 VAL A CA 1
ATOM 894 C C . VAL A 1 112 ? 2.999 6.367 2.442 1.00 88.50 112 VAL A C 1
ATOM 896 O O . VAL A 1 112 ? 2.480 5.384 2.979 1.00 88.50 112 VAL A O 1
ATOM 899 N N . PRO A 1 113 ? 2.542 7.614 2.688 1.00 89.81 113 PRO A N 1
ATOM 900 C CA . PRO A 1 113 ? 1.327 7.878 3.475 1.00 89.81 113 PRO A CA 1
ATOM 901 C C . PRO A 1 113 ? 0.054 7.178 2.966 1.00 89.81 113 PRO A C 1
ATOM 903 O O . PRO A 1 113 ? -0.772 6.724 3.749 1.00 89.81 113 PRO A O 1
ATOM 906 N N . GLU A 1 114 ? -0.097 7.052 1.656 1.00 90.81 114 GLU A N 1
ATOM 907 C CA . GLU A 1 114 ? -1.194 6.412 0.939 1.00 90.81 114 GLU A CA 1
ATOM 908 C C . GLU A 1 114 ? -1.155 4.907 1.156 1.00 90.81 114 GLU A C 1
ATOM 910 O O . GLU A 1 114 ? -2.164 4.332 1.553 1.00 90.81 114 GLU A O 1
ATOM 915 N N . ALA A 1 115 ? 0.009 4.269 1.003 1.00 93.44 115 ALA A N 1
ATOM 916 C CA . ALA A 1 115 ? 0.192 2.861 1.347 1.00 93.44 115 ALA A CA 1
ATOM 917 C C . ALA A 1 115 ? -0.164 2.596 2.810 1.00 93.44 115 ALA A C 1
ATOM 919 O O . ALA A 1 115 ? -0.847 1.620 3.116 1.00 93.44 115 ALA A O 1
ATOM 920 N N . ALA A 1 116 ? 0.262 3.476 3.720 1.00 95.00 116 ALA A N 1
ATOM 921 C CA . ALA A 1 116 ? -0.115 3.384 5.123 1.00 95.00 116 ALA A CA 1
ATOM 922 C C . ALA A 1 116 ? -1.635 3.556 5.311 1.00 95.00 116 ALA A C 1
ATOM 924 O O . ALA A 1 116 ? -2.249 2.751 6.007 1.00 95.00 116 ALA A O 1
ATOM 925 N N . CYS A 1 117 ? -2.274 4.521 4.645 1.00 95.44 117 CYS A N 1
ATOM 926 C CA . CYS A 1 117 ? -3.725 4.716 4.698 1.00 95.44 117 CYS A CA 1
ATOM 927 C C . CYS A 1 117 ? -4.481 3.472 4.201 1.00 95.44 117 CYS A C 1
ATOM 929 O O . CYS A 1 117 ? -5.375 2.968 4.889 1.00 95.44 117 CYS A O 1
ATOM 931 N N . TRP A 1 118 ? -4.092 2.926 3.046 1.00 96.50 118 TRP A N 1
ATOM 932 C CA . TRP A 1 118 ? -4.681 1.712 2.483 1.00 96.50 118 TRP A CA 1
ATOM 933 C C . TRP A 1 118 ? -4.446 0.487 3.363 1.00 96.50 118 TRP A C 1
ATOM 935 O O . TRP A 1 118 ? -5.382 -0.284 3.576 1.00 96.50 118 TRP A O 1
ATOM 945 N N . LYS A 1 119 ? -3.258 0.346 3.963 1.00 97.75 119 LYS A N 1
ATOM 946 C CA . LYS A 1 119 ? -2.996 -0.668 4.993 1.00 97.75 119 LYS A CA 1
ATOM 947 C C . LYS A 1 119 ? -3.960 -0.519 6.170 1.00 97.75 119 LYS A C 1
ATOM 949 O O . LYS A 1 119 ? -4.539 -1.512 6.599 1.00 97.75 119 LYS A O 1
ATOM 954 N N . GLY A 1 120 ? -4.165 0.699 6.672 1.00 97.69 120 GLY A N 1
ATOM 955 C CA . GLY A 1 120 ? -5.123 0.981 7.743 1.00 97.69 120 GLY A CA 1
ATOM 956 C C . GLY A 1 120 ? -6.548 0.558 7.372 1.00 97.69 120 GLY A C 1
ATOM 957 O O . GLY A 1 120 ? -7.197 -0.162 8.130 1.00 97.69 120 GLY A O 1
ATOM 958 N N . LYS A 1 121 ? -7.010 0.905 6.163 1.00 98.31 121 LYS A N 1
ATOM 959 C CA . LYS A 1 121 ? -8.316 0.467 5.636 1.00 98.31 121 LYS A CA 1
ATOM 960 C C . LYS A 1 121 ? -8.405 -1.061 5.517 1.00 98.31 121 LYS A C 1
ATOM 962 O O . LYS A 1 121 ? -9.436 -1.636 5.864 1.00 98.31 121 LYS A O 1
ATOM 967 N N . ALA A 1 122 ? -7.346 -1.721 5.045 1.00 98.25 122 ALA A N 1
ATOM 968 C CA . ALA A 1 122 ? -7.285 -3.178 4.925 1.00 98.25 122 ALA A CA 1
ATOM 969 C C . ALA A 1 122 ? -7.345 -3.859 6.301 1.00 98.25 122 ALA A C 1
ATOM 971 O O . ALA A 1 122 ? -8.113 -4.797 6.493 1.00 98.25 122 ALA A O 1
ATOM 972 N N . LEU A 1 123 ? -6.603 -3.348 7.288 1.00 98.44 123 LEU A N 1
ATOM 973 C CA . LEU A 1 123 ? -6.640 -3.837 8.668 1.00 98.44 123 LEU A CA 1
ATOM 974 C C . LEU A 1 123 ? -8.027 -3.684 9.292 1.00 98.44 123 LEU A C 1
ATOM 976 O O . LEU A 1 123 ? -8.522 -4.631 9.900 1.00 98.44 123 LEU A O 1
ATOM 980 N N . PHE A 1 124 ? -8.680 -2.538 9.087 1.00 98.25 124 PHE A N 1
ATOM 981 C CA . PHE A 1 124 ? -10.044 -2.314 9.561 1.00 98.25 124 PHE A CA 1
ATOM 982 C C . PHE A 1 124 ? -11.016 -3.341 8.963 1.00 98.25 124 PHE A C 1
ATOM 984 O O . PHE A 1 124 ? -11.748 -4.001 9.697 1.00 98.25 124 PHE A O 1
ATOM 991 N N . LYS A 1 125 ? -10.966 -3.551 7.640 1.00 97.75 125 LYS A N 1
ATOM 992 C CA . LYS A 1 125 ? -11.782 -4.564 6.941 1.00 97.75 125 LYS A CA 1
ATOM 993 C C . LYS A 1 125 ? -11.465 -6.001 7.370 1.00 97.75 125 LYS A C 1
ATOM 995 O O . LYS A 1 125 ? -12.347 -6.851 7.325 1.00 97.75 125 LYS A O 1
ATOM 1000 N N . ALA A 1 126 ? -10.244 -6.265 7.828 1.00 97.69 126 ALA A N 1
ATOM 1001 C CA . ALA A 1 126 ? -9.837 -7.544 8.405 1.00 97.69 126 ALA A CA 1
ATOM 1002 C C . ALA A 1 126 ? -10.244 -7.719 9.886 1.00 97.69 126 ALA A C 1
ATOM 1004 O O . ALA A 1 126 ? -9.848 -8.705 10.504 1.00 97.69 126 ALA A O 1
ATOM 1005 N N . GLY A 1 127 ? -10.968 -6.764 10.482 1.00 97.12 127 GLY A N 1
ATOM 1006 C CA . GLY A 1 127 ? -11.357 -6.791 11.898 1.00 97.12 127 GLY A CA 1
ATOM 1007 C C . GLY A 1 127 ? -10.241 -6.397 12.874 1.00 97.12 127 GLY A C 1
ATOM 1008 O O . GLY A 1 127 ? -10.436 -6.433 14.086 1.00 97.12 127 GLY A O 1
ATOM 1009 N N . ARG A 1 128 ? -9.072 -5.975 12.381 1.00 97.69 128 ARG A N 1
ATOM 1010 C CA . ARG A 1 128 ? -7.935 -5.517 13.199 1.00 97.69 128 ARG A CA 1
ATOM 1011 C C . ARG A 1 128 ? -8.060 -4.024 13.511 1.00 97.69 128 ARG A C 1
ATOM 1013 O O . ARG A 1 128 ? -7.223 -3.213 13.113 1.00 97.69 128 ARG A O 1
ATOM 1020 N N . VAL A 1 129 ? -9.140 -3.660 14.201 1.00 97.69 129 VAL A N 1
ATOM 1021 C CA . VAL A 1 129 ? -9.555 -2.261 14.410 1.00 97.69 129 VAL A CA 1
ATOM 1022 C C . VAL A 1 129 ? -8.508 -1.446 15.179 1.00 97.69 129 VAL A C 1
ATOM 1024 O O . VAL A 1 129 ? -8.202 -0.323 14.781 1.00 97.69 129 VAL A O 1
ATOM 1027 N N . SER A 1 130 ? -7.898 -2.007 16.228 1.00 96.50 130 SER A N 1
ATOM 1028 C CA . SER A 1 130 ? -6.869 -1.316 17.023 1.00 96.50 130 SER A CA 1
A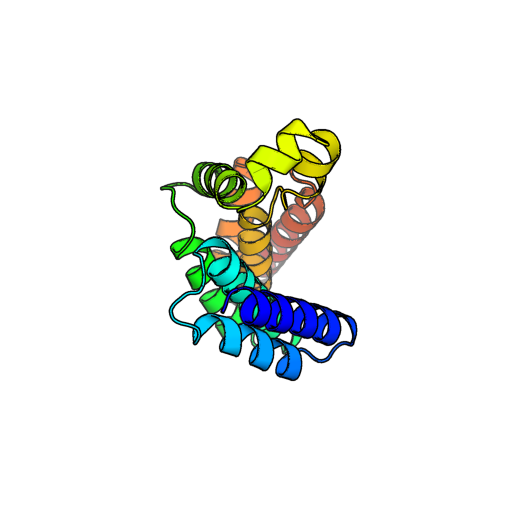TOM 1029 C C . SER A 1 130 ? -5.633 -0.953 16.192 1.00 96.50 130 SER A C 1
ATOM 1031 O O . SER A 1 130 ? -5.138 0.170 16.278 1.00 96.50 130 SER A O 1
ATOM 1033 N N . ASP A 1 131 ? -5.177 -1.865 15.329 1.00 97.38 131 ASP A N 1
ATOM 1034 C CA . ASP A 1 131 ? -4.031 -1.620 14.446 1.00 97.38 131 ASP A CA 1
ATOM 1035 C C . ASP A 1 131 ? -4.363 -0.567 13.380 1.00 97.38 131 ASP A C 1
ATOM 1037 O O . ASP A 1 131 ? -3.554 0.315 13.088 1.00 97.38 131 ASP A O 1
ATOM 1041 N N . ALA A 1 132 ? -5.572 -0.633 12.813 1.00 98.00 132 ALA A N 1
ATOM 1042 C CA . ALA A 1 132 ? -6.050 0.358 11.853 1.00 98.00 132 ALA A CA 1
ATOM 1043 C C . ALA A 1 132 ? -6.123 1.762 12.471 1.00 98.00 132 ALA A C 1
ATOM 1045 O O . ALA A 1 132 ? -5.706 2.736 11.839 1.00 98.00 132 ALA A O 1
ATOM 1046 N N . LYS A 1 133 ? -6.604 1.862 13.717 1.00 96.88 133 LYS A N 1
ATOM 1047 C CA . LYS A 1 133 ? -6.640 3.115 14.475 1.00 96.88 133 LYS A CA 1
ATOM 1048 C C . LYS A 1 133 ? -5.242 3.685 14.694 1.00 96.88 133 LYS A C 1
ATOM 1050 O O . LYS A 1 133 ? -5.034 4.859 14.410 1.00 96.88 133 LYS A O 1
ATOM 1055 N N . ALA A 1 134 ? -4.291 2.862 15.137 1.00 96.50 134 ALA A N 1
ATOM 1056 C CA . ALA A 1 134 ? -2.919 3.306 15.377 1.00 96.50 134 ALA A CA 1
ATOM 1057 C C . ALA A 1 134 ? -2.286 3.924 14.117 1.00 96.50 134 ALA A C 1
ATOM 1059 O O . ALA A 1 134 ? -1.628 4.959 14.194 1.00 96.50 134 ALA A O 1
ATOM 1060 N N . ILE A 1 135 ? -2.541 3.335 12.944 1.00 95.62 135 ILE A N 1
ATOM 1061 C CA . ILE A 1 135 ? -2.094 3.893 11.661 1.00 95.62 135 ILE A CA 1
ATOM 1062 C C . ILE A 1 135 ? -2.787 5.224 11.349 1.00 95.62 135 ILE A C 1
ATOM 1064 O O . ILE A 1 135 ? -2.127 6.168 10.920 1.00 95.62 135 ILE A O 1
ATOM 1068 N N . ALA A 1 136 ? -4.106 5.310 11.536 1.00 96.06 136 ALA A N 1
ATOM 1069 C CA . ALA A 1 136 ? -4.856 6.533 11.254 1.00 96.06 136 ALA A CA 1
ATOM 1070 C C . ALA A 1 136 ? -4.428 7.701 12.163 1.00 96.06 136 ALA A C 1
ATOM 1072 O O . ALA A 1 136 ? -4.293 8.836 11.695 1.00 96.06 136 ALA A O 1
ATOM 1073 N N . ASP A 1 137 ? -4.171 7.410 13.440 1.00 95.00 137 ASP A N 1
ATOM 1074 C CA . ASP A 1 137 ? -3.658 8.371 14.415 1.00 95.00 137 ASP A CA 1
ATOM 1075 C C . ASP A 1 137 ? -2.253 8.859 13.996 1.00 95.00 137 ASP A C 1
ATOM 1077 O O . ASP A 1 137 ? -2.040 10.067 13.875 1.00 95.00 137 ASP A O 1
ATOM 1081 N N . ASP A 1 138 ? -1.329 7.945 13.659 1.00 93.81 138 ASP A N 1
ATOM 1082 C CA . ASP A 1 138 ? 0.033 8.294 13.209 1.00 93.81 138 ASP A CA 1
ATOM 1083 C C . ASP A 1 138 ? 0.024 9.161 11.938 1.00 93.81 138 ASP A C 1
ATOM 1085 O O . ASP A 1 138 ? 0.737 10.166 11.852 1.00 93.81 138 ASP A O 1
ATOM 1089 N N . LEU A 1 139 ? -0.833 8.822 10.970 1.00 92.38 139 LEU A N 1
ATOM 1090 C CA . LEU A 1 139 ? -0.983 9.582 9.729 1.00 92.38 139 LEU A CA 1
ATOM 1091 C C . LEU A 1 139 ? -1.540 10.987 9.964 1.00 92.38 139 LEU A C 1
ATOM 1093 O O . LEU A 1 139 ? -1.037 11.943 9.378 1.00 92.38 139 LEU A O 1
ATOM 1097 N N . THR A 1 140 ? -2.536 11.131 10.839 1.00 92.06 140 THR A N 1
ATOM 1098 C CA . THR A 1 140 ? -3.119 12.444 11.163 1.00 92.06 140 THR A CA 1
ATOM 1099 C C . THR A 1 140 ? -2.112 13.337 11.885 1.00 92.06 140 THR A C 1
ATOM 1101 O O . THR A 1 140 ? -2.073 14.542 11.639 1.00 92.06 140 THR A O 1
ATOM 1104 N N . THR A 1 141 ? -1.271 12.760 12.748 1.00 91.00 141 THR A N 1
ATOM 1105 C CA . THR A 1 141 ? -0.219 13.502 13.454 1.00 91.00 141 THR A CA 1
ATOM 1106 C C . THR A 1 141 ? 0.922 13.924 12.528 1.00 91.00 141 THR A C 1
ATOM 1108 O O . THR A 1 141 ? 1.396 15.054 12.627 1.00 91.00 141 THR A O 1
ATOM 1111 N N . ARG A 1 142 ? 1.390 13.039 11.640 1.00 85.94 142 ARG A N 1
ATOM 1112 C CA . ARG A 1 142 ? 2.588 13.299 10.816 1.00 85.94 142 ARG A CA 1
ATOM 1113 C C . ARG A 1 142 ? 2.301 13.981 9.485 1.00 85.94 142 ARG A C 1
ATOM 1115 O O . ARG A 1 142 ? 3.196 14.624 8.941 1.00 85.94 142 ARG A O 1
ATOM 1122 N N . PHE A 1 143 ? 1.091 13.828 8.958 1.00 86.75 143 PHE A N 1
ATOM 1123 C CA . PHE A 1 143 ? 0.694 14.342 7.650 1.00 86.75 143 PHE A CA 1
ATOM 1124 C C . PHE A 1 143 ? -0.666 15.056 7.727 1.00 86.75 143 PHE A C 1
ATOM 1126 O O . PHE A 1 143 ? -1.614 14.658 7.047 1.00 86.75 143 PHE A O 1
ATOM 1133 N N . PRO A 1 144 ? -0.790 16.120 8.543 1.00 85.12 144 PRO A N 1
ATOM 1134 C CA . PRO A 1 144 ? -2.070 16.802 8.755 1.00 85.12 144 PRO A CA 1
ATOM 1135 C C . PRO A 1 144 ? -2.656 17.401 7.465 1.00 85.12 144 PRO A C 1
ATOM 1137 O O . PRO A 1 144 ? -3.878 17.425 7.299 1.00 85.12 144 PRO A O 1
ATOM 1140 N N . ASP A 1 145 ? -1.783 17.813 6.541 1.00 82.31 145 ASP A N 1
ATOM 1141 C CA . ASP A 1 145 ? -2.131 18.493 5.289 1.00 82.31 145 ASP A CA 1
ATOM 1142 C C . ASP A 1 145 ? -2.096 17.574 4.058 1.00 82.31 145 ASP A C 1
ATOM 1144 O O . ASP A 1 145 ? -2.157 18.055 2.924 1.00 82.31 145 ASP A O 1
ATOM 1148 N N . MET A 1 146 ? -1.984 16.250 4.238 1.00 80.50 146 MET A N 1
ATOM 1149 C CA . MET A 1 146 ? -2.048 15.340 3.091 1.00 80.50 146 MET A CA 1
ATOM 1150 C C . MET A 1 146 ? -3.428 15.418 2.428 1.00 80.50 146 MET A C 1
ATOM 1152 O O . MET A 1 146 ? -4.466 15.532 3.089 1.00 80.50 146 MET A O 1
ATOM 1156 N N . ARG A 1 147 ? -3.458 15.268 1.109 1.00 79.94 147 ARG A N 1
ATOM 1157 C CA . ARG A 1 147 ? -4.669 15.175 0.286 1.00 79.94 147 ARG A CA 1
ATOM 1158 C C . ARG A 1 147 ? -5.603 14.069 0.781 1.00 79.94 147 ARG A C 1
ATOM 1160 O O . ARG A 1 147 ? -6.819 14.227 0.725 1.00 79.94 147 ARG A O 1
ATOM 1167 N N . LEU A 1 148 ? -5.048 12.984 1.326 1.00 82.00 148 LEU A N 1
ATOM 1168 C CA . LEU A 1 148 ? -5.806 11.881 1.933 1.00 82.00 148 LEU A CA 1
ATOM 1169 C C . LEU A 1 148 ? -6.327 12.186 3.352 1.00 82.00 148 LEU A C 1
ATOM 1171 O O . LEU A 1 148 ? -6.884 11.306 4.007 1.00 82.00 148 LEU A O 1
ATOM 1175 N N . GLY A 1 149 ? -6.188 13.419 3.851 1.00 87.75 149 GLY A N 1
ATOM 1176 C CA . GLY A 1 149 ? -6.570 13.794 5.214 1.00 87.75 149 GLY A CA 1
ATOM 1177 C C . GLY A 1 149 ? -8.049 13.544 5.519 1.00 87.75 149 GLY A C 1
ATOM 1178 O O . GLY A 1 149 ? -8.390 13.139 6.628 1.00 87.75 149 GLY A O 1
ATOM 1179 N N . TYR A 1 150 ? -8.935 13.715 4.531 1.00 91.06 150 TYR A N 1
ATOM 1180 C CA . TYR A 1 150 ? -10.347 13.342 4.673 1.00 91.06 150 TYR A CA 1
ATOM 1181 C C . TYR A 1 150 ? -10.521 11.834 4.909 1.00 91.06 150 TYR A C 1
ATOM 1183 O O . TYR A 1 150 ? -11.241 11.427 5.818 1.00 91.06 150 TYR A O 1
ATOM 1191 N N . GLU A 1 151 ? -9.830 11.006 4.130 1.00 92.88 151 GLU A N 1
ATOM 1192 C CA . GLU A 1 151 ? -9.954 9.549 4.182 1.00 92.88 151 GLU A CA 1
ATOM 1193 C C . GLU A 1 151 ? -9.366 8.962 5.463 1.00 92.88 151 GLU A C 1
ATOM 1195 O O . GLU A 1 151 ? -9.928 8.026 6.029 1.00 92.88 151 GLU A O 1
ATOM 1200 N N . VAL A 1 152 ? -8.261 9.528 5.949 1.00 94.62 152 VAL A N 1
ATOM 1201 C CA . VAL A 1 152 ? -7.658 9.110 7.217 1.00 94.62 152 VAL A CA 1
ATOM 1202 C C . VAL A 1 152 ? -8.534 9.501 8.401 1.00 94.62 152 VAL A C 1
ATOM 1204 O O . VAL A 1 152 ? -8.738 8.672 9.285 1.00 94.62 152 VAL A O 1
ATOM 1207 N N . ARG A 1 153 ? -9.142 10.694 8.394 1.00 94.62 153 ARG A N 1
ATOM 1208 C CA . ARG A 1 153 ? -10.131 11.069 9.418 1.00 94.62 153 ARG A CA 1
ATOM 1209 C C . ARG A 1 153 ? -11.372 10.177 9.372 1.00 94.62 153 ARG A C 1
ATOM 1211 O O . ARG A 1 153 ? -11.874 9.789 10.422 1.00 94.62 153 ARG A O 1
ATOM 1218 N N . ALA A 1 154 ? -11.841 9.809 8.179 1.00 95.81 154 ALA A N 1
ATOM 1219 C CA . ALA A 1 154 ? -12.945 8.863 8.027 1.00 95.81 154 ALA A CA 1
ATOM 1220 C C . ALA A 1 154 ? -12.588 7.473 8.584 1.00 95.81 154 ALA A C 1
ATOM 1222 O O . ALA A 1 154 ? -13.388 6.883 9.309 1.00 95.81 154 ALA A O 1
ATOM 1223 N N . LEU A 1 155 ? -11.376 6.976 8.309 1.00 96.81 155 LEU A N 1
ATOM 1224 C CA . LEU A 1 155 ? -10.868 5.732 8.895 1.00 96.81 155 LEU A CA 1
ATOM 1225 C C . LEU A 1 155 ? -10.794 5.824 10.426 1.00 96.81 155 LEU A C 1
ATOM 1227 O O . LEU A 1 155 ? -11.270 4.927 11.113 1.00 96.81 155 LEU A O 1
ATOM 1231 N N . GLN A 1 156 ? -10.248 6.916 10.962 1.00 96.06 156 GLN A N 1
ATOM 1232 C CA . GLN A 1 156 ? -10.143 7.145 12.403 1.00 96.06 156 GLN A CA 1
ATOM 1233 C C . GLN A 1 156 ? -11.522 7.149 13.079 1.00 96.06 156 GLN A C 1
ATOM 1235 O O . GLN A 1 156 ? -11.709 6.492 14.103 1.00 96.06 156 GLN A O 1
ATOM 1240 N N . ALA A 1 157 ? -12.499 7.843 12.487 1.00 96.25 157 ALA A N 1
ATOM 1241 C CA . ALA A 1 157 ? -13.874 7.876 12.977 1.00 96.25 157 ALA A CA 1
ATOM 1242 C C . ALA A 1 157 ? -14.524 6.483 12.951 1.00 96.25 157 ALA A C 1
ATOM 1244 O O . ALA A 1 157 ? -15.136 6.084 13.941 1.00 96.25 157 ALA A O 1
ATOM 1245 N N . ALA A 1 158 ? -14.338 5.724 11.866 1.00 97.12 158 ALA A N 1
ATOM 1246 C CA . ALA A 1 158 ? -14.840 4.355 11.754 1.00 97.12 158 ALA A CA 1
ATOM 1247 C C . ALA A 1 158 ? -14.228 3.426 12.815 1.00 97.12 158 ALA A C 1
ATOM 1249 O O . ALA A 1 158 ? -14.945 2.642 13.434 1.00 97.12 158 ALA A O 1
ATOM 1250 N N . CYS A 1 159 ? -12.923 3.545 13.078 1.00 97.31 159 CYS A N 1
ATOM 1251 C CA . CYS A 1 159 ? -12.269 2.794 14.145 1.00 97.31 159 CYS A CA 1
ATOM 1252 C C . CYS A 1 159 ? -12.815 3.154 15.532 1.00 97.31 159 CYS A C 1
ATOM 1254 O O . CYS A 1 159 ? -13.070 2.258 16.331 1.00 97.31 159 CYS A O 1
ATOM 1256 N N . ASN A 1 160 ? -13.002 4.446 15.821 1.00 95.50 160 ASN A N 1
ATOM 1257 C CA . ASN A 1 160 ? -13.527 4.891 17.113 1.00 95.50 160 ASN A CA 1
ATOM 1258 C C . ASN A 1 160 ? -14.958 4.374 17.349 1.00 95.50 160 ASN A C 1
ATOM 1260 O O . ASN A 1 160 ? -15.256 3.919 18.449 1.00 95.50 160 ASN A O 1
ATOM 1264 N N . ALA A 1 161 ? -15.816 4.397 16.323 1.00 96.00 161 ALA A N 1
ATOM 1265 C CA . ALA A 1 161 ? -17.174 3.857 16.408 1.00 96.00 161 ALA A CA 1
ATOM 1266 C C . ALA A 1 161 ? -17.173 2.344 16.690 1.00 96.00 161 ALA A C 1
ATOM 1268 O O . ALA A 1 161 ? -17.828 1.895 17.623 1.00 96.00 161 ALA A O 1
ATOM 1269 N N . ALA A 1 162 ? -16.364 1.575 15.953 1.00 95.75 162 ALA A N 1
ATOM 1270 C CA . ALA A 1 162 ? -16.268 0.126 16.132 1.00 95.75 162 ALA A CA 1
ATOM 1271 C C . ALA A 1 162 ? -15.714 -0.294 17.509 1.00 95.75 162 ALA A C 1
ATOM 1273 O O . ALA A 1 162 ? -16.010 -1.389 17.975 1.00 95.75 162 ALA A O 1
ATOM 1274 N N . ILE A 1 163 ? -14.903 0.552 18.154 1.00 94.19 163 ILE A N 1
ATOM 1275 C CA . ILE A 1 163 ? -14.412 0.314 19.520 1.00 94.19 163 ILE A CA 1
ATOM 1276 C C . ILE A 1 163 ? -15.489 0.666 20.557 1.00 94.19 163 ILE A C 1
ATOM 1278 O O . ILE A 1 163 ? -15.686 -0.098 21.496 1.00 94.19 163 ILE A O 1
ATOM 1282 N N . GLY A 1 164 ? -16.197 1.787 20.380 1.00 86.81 164 GLY A N 1
ATOM 1283 C CA . GLY A 1 164 ? -17.220 2.253 21.326 1.00 86.81 164 GLY A CA 1
ATOM 1284 C C . GLY A 1 164 ? -18.498 1.406 21.368 1.00 86.81 164 GLY A C 1
ATOM 1285 O O . GLY A 1 164 ? -19.210 1.448 22.360 1.00 86.81 164 GLY A O 1
ATOM 1286 N N . GLU A 1 165 ? -18.792 0.615 20.332 1.00 71.88 165 GLU A N 1
ATOM 1287 C CA . GLU A 1 165 ? -19.907 -0.353 20.336 1.00 71.88 165 GLU A CA 1
ATOM 1288 C C . GLU A 1 165 ? -19.614 -1.630 21.153 1.00 71.88 165 GLU A C 1
ATOM 1290 O O . GLU A 1 165 ? -20.495 -2.475 21.312 1.00 71.88 165 GLU A O 1
ATOM 1295 N N . GLY A 1 166 ? -18.381 -1.797 21.645 1.00 59.66 166 GLY A N 1
ATOM 1296 C CA . GLY A 1 166 ? -17.952 -2.956 22.434 1.00 59.66 166 GLY A CA 1
ATOM 1297 C C . GLY A 1 166 ? -17.927 -2.748 23.953 1.00 59.66 166 GLY A C 1
ATOM 1298 O O . GLY A 1 166 ? -17.584 -3.697 24.661 1.00 59.66 166 GLY A O 1
ATOM 1299 N N . GLU A 1 167 ? -18.248 -1.543 24.438 1.00 51.47 167 GLU A N 1
ATOM 1300 C CA . GLU A 1 167 ? -18.349 -1.179 25.867 1.00 51.47 167 GLU A CA 1
ATOM 1301 C C . GLU A 1 167 ? -19.808 -1.180 26.348 1.00 51.47 167 GLU A C 1
ATOM 1303 O O . GLU A 1 167 ? -20.044 -1.670 27.478 1.00 51.47 167 GLU A O 1
#

Secondary structure (DSSP, 8-state):
-HHHHHHHHHHHHHHHHTT-HHHHHHHHHHHHH-TT--HHHHHHHHHHHHHHHHHTT-HHHHHHHHHHHHHHS-SSSHHHHHHHHHHT-TTHHHHHHH-HHHHHHHS-TTHHHHHHHHHHHHHHHTT-HHHHHHHHHHHHHH-TT-TTHHHHHHHHHHHHHHHHTT-

Radius of gyration: 16.58 Å; chains: 1; bounding box: 37×33×47 Å

Foldseek 3Di:
DVVLLVVLLVVLVVCVVVLNLVVSLVSLVVLCVPPPNQLLSVLSSLLSNLVSCVSVLVLVVSLVSLVVSLVSQDDPDLVRSLVSSLVSDPCLVVCCVPPVVCSCVPSPSCSSVVSLLSSLVSCVSVVVLVSSLVSLVSSCVPPVPDPCNVSSVVSNVSSVVVVVVVD

Sequence (167 aa):
TQRAIRAHIGRGEVFLRLGLPDTAWAEYKAVLRLESAEPYYRRIALFELACCEYQNERWAQSAAAFDTFLADVPGTTLTEKDAQWKQARPDYARLLTVNPERANALCGLELVPEAACWKGKALFKAGRVSDAKAIADDLTTRFPDMRLGYEVRALQAACNAAIGEGE